Protein AF-A0A2M6XZ31-F1 (afdb_monomer_lite)

Secondary structure (DSSP, 8-state):
-HHHHHHHHHHHHHHHHHHHHHHHHHHTT--HHHHHHHHHHHHBTTTS---B--HHHHHHHHHHHHH-

Radius of gyration: 12.46 Å; chains: 1; bounding box: 30×22×30 Å

Foldseek 3Di:
DVVVVLLVVVVVQLVVQLVVQLVVCVVVVHDSVVSSVVSVLQCDCPRHPVVDDDPVSVVVVVVVVVVD

pLDDT: mean 90.22, std 8.51, range [53.5, 97.94]

Structure (mmCIF, N/CA/C/O backbone):
data_AF-A0A2M6XZ31-F1
#
_entry.id   AF-A0A2M6XZ31-F1
#
loop_
_atom_site.group_PDB
_atom_site.id
_atom_site.type_symbol
_atom_site.label_atom_id
_atom_site.label_alt_id
_atom_site.label_comp_id
_atom_site.label_asym_id
_atom_site.label_entity_id
_atom_site.label_seq_id
_atom_site.pdbx_PDB_ins_code
_atom_site.Cartn_x
_atom_site.Cartn_y
_atom_site.Cartn_z
_atom_site.occupancy
_atom_site.B_iso_or_equiv
_atom_site.auth_seq_id
_atom_site.auth_comp_id
_atom_site.auth_asym_id
_atom_site.auth_atom_id
_atom_site.pdbx_PDB_model_num
ATOM 1 N N . MET A 1 1 ? 14.451 5.757 -18.626 1.00 53.50 1 MET A N 1
ATOM 2 C CA . MET A 1 1 ? 13.149 6.461 -18.639 1.00 53.50 1 MET A CA 1
ATOM 3 C C . MET A 1 1 ? 11.984 5.508 -18.371 1.00 53.50 1 MET A C 1
ATOM 5 O O . MET A 1 1 ? 11.102 5.896 -17.623 1.00 53.50 1 MET A O 1
ATOM 9 N N . GLU A 1 2 ? 11.995 4.264 -18.871 1.00 60.44 2 GLU A N 1
ATOM 10 C CA . GLU A 1 2 ? 10.902 3.299 -18.609 1.00 60.44 2 GLU A CA 1
ATOM 11 C C . GLU A 1 2 ? 10.774 2.866 -17.137 1.00 60.44 2 GLU A C 1
ATOM 13 O O . GLU A 1 2 ? 9.669 2.822 -16.607 1.00 60.44 2 GLU A O 1
ATOM 18 N N . HIS A 1 3 ? 11.893 2.653 -16.437 1.00 63.47 3 HIS A N 1
ATOM 19 C CA . HIS A 1 3 ? 11.888 2.210 -15.033 1.00 63.47 3 HIS A CA 1
ATOM 20 C C . HIS A 1 3 ? 11.276 3.233 -14.052 1.00 63.47 3 HIS A C 1
ATOM 22 O O . HIS A 1 3 ? 10.673 2.880 -13.045 1.00 63.47 3 HIS A O 1
ATOM 28 N N . SER A 1 4 ? 11.412 4.528 -14.347 1.00 70.62 4 SER A N 1
ATOM 29 C CA . SER A 1 4 ? 10.859 5.605 -13.515 1.00 70.62 4 SER A CA 1
ATOM 30 C C . SER A 1 4 ? 9.337 5.701 -13.663 1.00 70.62 4 SER A C 1
ATOM 32 O O . SER A 1 4 ? 8.628 5.958 -12.693 1.00 70.62 4 SER A O 1
ATOM 34 N N . ALA A 1 5 ? 8.842 5.482 -14.886 1.00 75.12 5 ALA A N 1
ATOM 35 C CA . ALA A 1 5 ? 7.417 5.499 -15.191 1.00 75.12 5 ALA A CA 1
ATOM 36 C C . ALA A 1 5 ? 6.693 4.290 -14.579 1.00 75.12 5 ALA A C 1
ATOM 38 O O . ALA A 1 5 ? 5.587 4.450 -14.058 1.00 75.12 5 ALA A O 1
ATOM 39 N N . SER A 1 6 ? 7.327 3.109 -14.575 1.00 85.06 6 SER A N 1
ATOM 40 C CA . SER A 1 6 ? 6.773 1.931 -13.895 1.00 85.06 6 SER A CA 1
ATOM 41 C C . SER A 1 6 ? 6.682 2.148 -12.385 1.00 85.06 6 SER A C 1
ATOM 43 O O . SER A 1 6 ? 5.624 1.927 -11.813 1.00 85.06 6 SER A O 1
ATOM 45 N N . LEU A 1 7 ? 7.725 2.698 -11.751 1.00 89.31 7 LEU A N 1
ATOM 46 C CA . LEU A 1 7 ? 7.737 2.924 -10.301 1.00 89.31 7 LEU A CA 1
ATOM 47 C C . LEU A 1 7 ? 6.638 3.891 -9.835 1.00 89.31 7 LEU A C 1
ATOM 49 O O . LEU A 1 7 ? 5.950 3.627 -8.852 1.00 89.31 7 LEU A O 1
ATOM 53 N N . LEU A 1 8 ? 6.436 5.001 -10.552 1.00 91.19 8 LEU A N 1
ATOM 54 C CA . LEU A 1 8 ? 5.358 5.939 -10.229 1.00 91.19 8 LEU A CA 1
ATOM 55 C C . LEU A 1 8 ? 3.974 5.290 -10.383 1.00 91.19 8 LEU A C 1
ATOM 57 O O . LEU A 1 8 ? 3.078 5.544 -9.576 1.00 91.19 8 LEU A O 1
ATOM 61 N N . THR A 1 9 ? 3.808 4.448 -11.404 1.00 92.25 9 THR A N 1
ATOM 62 C CA . THR A 1 9 ? 2.566 3.702 -11.639 1.00 92.25 9 THR A CA 1
ATOM 63 C C . THR A 1 9 ? 2.305 2.708 -10.508 1.00 92.25 9 THR A C 1
ATOM 65 O O . THR A 1 9 ? 1.197 2.684 -9.975 1.00 92.25 9 THR A O 1
ATOM 68 N N . ASP A 1 10 ? 3.325 1.965 -10.078 1.00 92.12 10 ASP A N 1
ATOM 69 C CA . ASP A 1 10 ? 3.236 0.989 -8.986 1.00 92.12 10 ASP A CA 1
ATOM 70 C C . ASP A 1 10 ? 2.882 1.661 -7.651 1.00 92.12 10 ASP A C 1
ATOM 72 O O . ASP A 1 10 ? 2.010 1.183 -6.924 1.00 92.12 10 ASP A O 1
ATOM 76 N N . ILE A 1 11 ? 3.474 2.826 -7.358 1.00 92.69 11 ILE A N 1
ATOM 77 C CA . ILE A 1 11 ? 3.110 3.644 -6.189 1.00 92.69 11 ILE A CA 1
ATOM 78 C C . ILE A 1 11 ? 1.651 4.103 -6.282 1.00 92.69 11 ILE A C 1
ATOM 80 O O . ILE A 1 11 ? 0.899 3.989 -5.311 1.00 92.69 11 ILE A O 1
ATOM 84 N N . GLY A 1 12 ? 1.231 4.614 -7.443 1.00 94.19 12 GLY A N 1
ATOM 85 C CA . GLY A 1 12 ? -0.142 5.068 -7.663 1.00 94.19 12 GLY A CA 1
ATOM 86 C C . GLY A 1 12 ? -1.163 3.946 -7.465 1.00 94.19 12 GLY A C 1
ATOM 87 O O . GLY A 1 12 ? -2.154 4.126 -6.755 1.00 94.19 12 GLY A O 1
ATOM 88 N N . LEU A 1 13 ? -0.889 2.768 -8.029 1.00 94.31 13 LEU A N 1
ATOM 89 C CA . LEU A 1 13 ? -1.690 1.563 -7.826 1.00 94.31 13 LEU A CA 1
ATOM 90 C C . LEU A 1 13 ? -1.723 1.162 -6.348 1.00 94.31 13 LEU A C 1
ATOM 92 O O . LEU A 1 13 ? -2.809 0.926 -5.816 1.00 94.31 13 LEU A O 1
ATOM 96 N N . GLY A 1 14 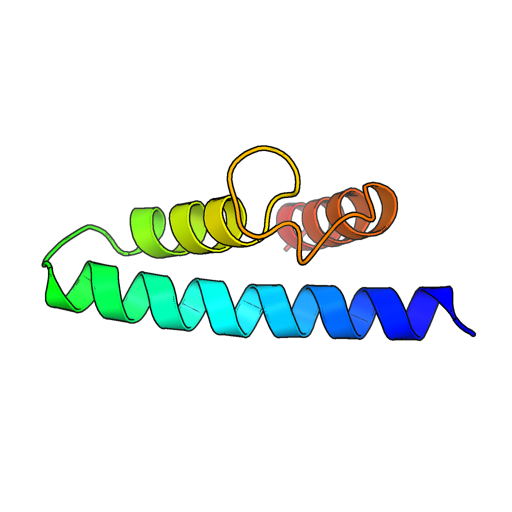? -0.568 1.173 -5.674 1.00 93.44 14 GLY A N 1
ATOM 97 C CA . GLY A 1 14 ? -0.427 0.950 -4.234 1.00 93.44 14 GLY A CA 1
ATOM 98 C C . GLY A 1 14 ? -1.382 1.806 -3.409 1.00 93.44 14 GLY A C 1
ATOM 99 O O . GLY A 1 14 ? -2.168 1.285 -2.618 1.00 93.44 14 GLY A O 1
ATOM 100 N N . ILE A 1 15 ? -1.371 3.119 -3.642 1.00 94.75 15 ILE A N 1
ATOM 101 C CA . ILE A 1 15 ? -2.219 4.080 -2.927 1.00 94.75 15 ILE A CA 1
ATOM 102 C C . ILE A 1 15 ? -3.704 3.819 -3.200 1.00 94.75 15 ILE A C 1
ATOM 104 O O . ILE A 1 15 ? -4.499 3.775 -2.260 1.00 94.75 15 ILE A O 1
ATOM 108 N N . ILE A 1 16 ? -4.093 3.628 -4.465 1.00 96.31 16 ILE A N 1
ATOM 109 C CA . ILE A 1 16 ? -5.497 3.419 -4.852 1.00 96.31 16 ILE A CA 1
ATOM 110 C C . ILE A 1 16 ? -6.052 2.141 -4.215 1.00 96.31 16 ILE A C 1
ATOM 112 O O . ILE A 1 16 ? -7.127 2.169 -3.609 1.00 96.31 16 ILE A O 1
ATOM 116 N N . PHE A 1 17 ? -5.320 1.029 -4.311 1.00 95.81 17 PHE A N 1
ATOM 117 C CA . PHE A 1 17 ? -5.751 -0.248 -3.745 1.00 95.81 17 PHE A CA 1
ATOM 118 C C . PHE A 1 17 ? -5.758 -0.225 -2.221 1.00 95.81 17 PHE A C 1
ATOM 120 O O . PHE A 1 17 ? -6.730 -0.678 -1.620 1.00 95.81 17 PHE A O 1
ATOM 127 N N . ALA A 1 18 ? -4.731 0.344 -1.585 1.00 95.44 18 ALA A N 1
ATOM 128 C CA . ALA A 1 18 ? -4.693 0.493 -0.136 1.00 95.44 18 ALA A CA 1
ATOM 129 C C . ALA A 1 18 ? -5.859 1.349 0.374 1.00 95.44 18 ALA A C 1
ATOM 131 O O . ALA A 1 18 ? -6.524 0.969 1.339 1.00 95.44 18 ALA A O 1
ATOM 132 N N . ALA A 1 19 ? -6.158 2.470 -0.287 1.00 96.81 19 ALA A N 1
ATOM 133 C CA . ALA A 1 19 ? -7.275 3.335 0.076 1.00 96.81 19 ALA A CA 1
ATOM 134 C C . ALA A 1 19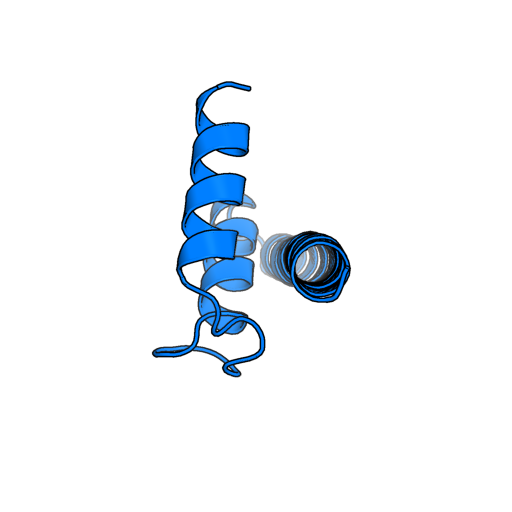 ? -8.627 2.632 -0.123 1.00 96.81 19 ALA A C 1
ATOM 136 O O . ALA A 1 19 ? -9.465 2.645 0.781 1.00 96.81 19 ALA A O 1
ATOM 137 N N . GLY A 1 20 ? -8.828 1.974 -1.270 1.00 97.25 20 GLY A N 1
ATOM 138 C CA . GLY A 1 20 ? -10.051 1.229 -1.571 1.00 97.25 20 GLY A CA 1
ATOM 139 C C . GLY A 1 20 ? -10.294 0.084 -0.585 1.00 97.25 20 GLY A C 1
ATOM 140 O O . GLY A 1 20 ? -11.368 -0.005 0.014 1.00 97.25 20 GLY A O 1
ATOM 141 N N . ALA A 1 21 ? -9.275 -0.742 -0.341 1.00 97.06 21 ALA A N 1
ATOM 142 C CA . ALA A 1 21 ? -9.341 -1.850 0.606 1.00 97.06 21 ALA A CA 1
ATOM 143 C C . ALA A 1 21 ? -9.518 -1.364 2.053 1.00 97.06 21 ALA A C 1
ATOM 145 O O . ALA A 1 21 ? -10.275 -1.966 2.811 1.00 97.06 21 ALA A O 1
ATOM 146 N N . SER A 1 22 ? -8.902 -0.243 2.437 1.00 96.81 22 SER A N 1
ATOM 147 C CA . SER A 1 22 ? -9.102 0.378 3.754 1.00 96.81 22 SER A CA 1
ATOM 148 C C . SER A 1 22 ? -10.507 0.939 3.928 1.00 96.81 22 SER A C 1
ATOM 150 O O . SER A 1 22 ? -11.085 0.825 5.010 1.00 96.81 22 SER A O 1
ATOM 152 N N . HIS A 1 23 ? -11.0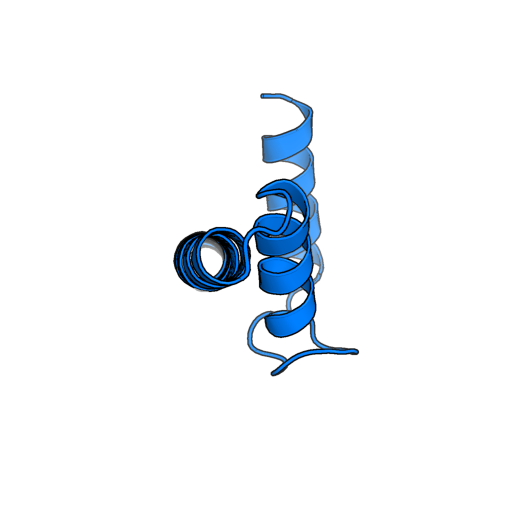99 1.501 2.873 1.00 97.50 23 HIS A N 1
ATOM 153 C CA . HIS A 1 23 ? -12.485 1.949 2.918 1.00 97.50 23 HIS A CA 1
ATOM 154 C C . HIS A 1 23 ? -13.446 0.767 3.083 1.00 97.50 23 HIS A C 1
ATOM 156 O O . HIS A 1 23 ? -14.355 0.829 3.914 1.00 97.50 23 HIS A O 1
ATOM 162 N N . LEU A 1 24 ? -13.195 -0.332 2.363 1.00 97.00 24 LEU A N 1
ATOM 163 C CA . LEU A 1 24 ? -13.950 -1.574 2.503 1.00 97.00 24 LEU A CA 1
ATOM 164 C C . LEU A 1 24 ? -13.780 -2.184 3.903 1.00 97.00 24 LEU A C 1
ATOM 166 O O . LEU A 1 24 ? -14.771 -2.531 4.540 1.00 97.00 24 LEU A O 1
ATOM 170 N N . ALA A 1 25 ? -12.553 -2.242 4.426 1.00 97.31 25 ALA A N 1
ATOM 171 C CA . ALA A 1 25 ? -12.272 -2.709 5.781 1.00 97.31 25 ALA A CA 1
ATOM 172 C C . ALA A 1 25 ? -13.033 -1.873 6.819 1.00 97.31 25 ALA A C 1
ATOM 174 O O . ALA A 1 25 ? -13.717 -2.427 7.678 1.00 97.31 25 ALA A O 1
ATOM 175 N N . ARG A 1 26 ? -13.012 -0.540 6.684 1.00 96.94 26 ARG A N 1
ATOM 176 C CA . ARG A 1 26 ? -13.766 0.369 7.556 1.00 96.94 26 ARG A CA 1
ATOM 177 C C . ARG A 1 26 ? -15.270 0.119 7.483 1.00 96.94 26 ARG A C 1
ATOM 179 O O . ARG A 1 26 ? -15.929 0.098 8.520 1.00 96.94 26 ARG A O 1
ATOM 186 N N . PHE A 1 27 ? -15.808 -0.078 6.280 1.00 97.38 27 PHE A N 1
ATOM 187 C CA . PHE A 1 27 ? -17.224 -0.389 6.079 1.00 97.38 27 PHE A CA 1
ATOM 188 C C . PHE A 1 27 ? -17.619 -1.704 6.768 1.00 97.38 27 PHE A C 1
ATOM 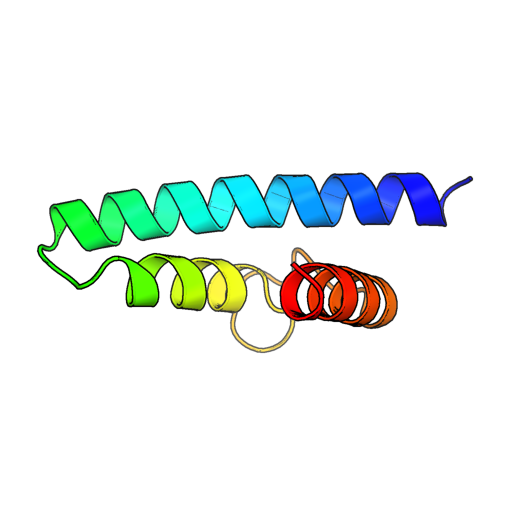190 O O . PHE A 1 27 ? -18.644 -1.770 7.443 1.00 97.38 27 PHE A O 1
ATOM 197 N N . LEU A 1 28 ? -16.750 -2.713 6.694 1.00 97.12 28 LEU A N 1
ATOM 198 C CA . LEU A 1 28 ? -16.905 -4.009 7.360 1.00 97.12 28 LEU A CA 1
ATOM 199 C C . LEU A 1 28 ? -16.531 -3.990 8.856 1.00 97.12 28 LEU A C 1
ATOM 201 O O . LEU A 1 28 ? -16.509 -5.046 9.488 1.00 97.12 28 LEU A O 1
ATOM 205 N N . ARG A 1 29 ? -16.244 -2.811 9.431 1.00 97.25 29 ARG A N 1
ATOM 206 C CA . ARG A 1 29 ? -15.802 -2.611 10.826 1.00 97.25 29 ARG A CA 1
ATOM 207 C C . ARG A 1 29 ? -14.523 -3.376 11.192 1.00 97.25 29 ARG A C 1
ATOM 209 O O . ARG A 1 29 ? -14.304 -3.705 12.354 1.00 97.25 29 ARG A O 1
ATOM 216 N N . GLN A 1 30 ? -13.680 -3.646 10.202 1.00 97.94 30 GLN A N 1
ATOM 217 C CA . GLN A 1 30 ? -12.371 -4.259 10.378 1.00 97.94 30 GLN A CA 1
ATOM 218 C C . GLN A 1 30 ? -11.302 -3.191 10.672 1.00 97.94 30 GLN A C 1
ATOM 220 O O . GLN A 1 30 ? -11.431 -2.047 10.219 1.00 97.94 30 GLN A O 1
ATOM 225 N N . PRO A 1 31 ? -10.224 -3.541 11.398 1.00 96.94 31 PRO A N 1
ATOM 226 C CA . PRO A 1 31 ? -9.068 -2.665 11.569 1.00 96.94 31 PRO A CA 1
ATOM 227 C C . PRO A 1 31 ? -8.498 -2.196 10.223 1.00 96.94 31 PRO A C 1
ATOM 229 O O . PRO A 1 31 ? -8.285 -3.001 9.317 1.00 96.94 31 PRO A O 1
ATOM 232 N N . LEU A 1 32 ? -8.191 -0.900 10.107 1.00 95.44 32 LEU A N 1
ATOM 233 C CA . LEU A 1 32 ? -7.697 -0.298 8.858 1.00 95.44 32 LEU A CA 1
ATOM 234 C C . LEU A 1 32 ? -6.396 -0.935 8.358 1.00 95.44 32 LEU A C 1
ATOM 236 O O . LEU A 1 32 ? -6.206 -1.050 7.152 1.00 95.44 32 LEU A O 1
ATOM 240 N N . ILE A 1 33 ? -5.535 -1.400 9.270 1.00 94.75 33 ILE A N 1
ATOM 241 C CA . ILE A 1 33 ? -4.287 -2.093 8.921 1.00 94.75 33 ILE A CA 1
ATOM 242 C C . ILE A 1 33 ? -4.528 -3.313 8.025 1.00 94.75 33 ILE A C 1
ATOM 244 O O . ILE A 1 33 ? -3.751 -3.560 7.108 1.00 94.75 33 ILE A O 1
ATOM 248 N N . LEU A 1 34 ? -5.647 -4.022 8.213 1.00 95.94 34 LEU A N 1
ATOM 249 C CA . LEU A 1 34 ? -6.016 -5.138 7.344 1.00 95.94 34 LEU A CA 1
ATOM 250 C C . LEU A 1 34 ? -6.334 -4.654 5.932 1.00 95.94 34 LEU A C 1
ATOM 252 O O . LEU A 1 34 ? -5.979 -5.322 4.973 1.00 95.94 34 LEU A O 1
ATOM 256 N N . GLY A 1 35 ? -6.951 -3.481 5.791 1.00 96.06 35 GLY A N 1
ATOM 257 C CA . GLY A 1 35 ? -7.179 -2.851 4.494 1.00 96.06 35 GLY A CA 1
ATOM 258 C C . GLY A 1 35 ? -5.879 -2.535 3.758 1.00 96.06 35 GLY A C 1
ATOM 259 O O . GLY A 1 35 ? -5.759 -2.872 2.585 1.00 96.06 35 GLY A O 1
ATOM 260 N N . TYR A 1 36 ? -4.883 -1.973 4.447 1.00 92.81 36 TYR A N 1
ATOM 261 C CA . TYR A 1 36 ? -3.562 -1.718 3.859 1.00 92.81 36 TYR A CA 1
ATOM 262 C C . TYR A 1 36 ? -2.880 -3.009 3.389 1.00 92.81 36 TYR A C 1
ATOM 264 O O . TYR A 1 36 ? -2.452 -3.094 2.238 1.00 92.81 36 TYR A O 1
ATOM 272 N N . VAL A 1 37 ? -2.840 -4.034 4.247 1.00 93.75 37 VAL A N 1
ATOM 273 C CA . VAL A 1 37 ? -2.234 -5.333 3.910 1.00 93.75 37 VAL A CA 1
ATOM 274 C C . VAL A 1 37 ? -2.991 -6.006 2.766 1.00 93.75 37 VAL A C 1
ATOM 276 O O . VAL A 1 37 ? -2.371 -6.464 1.811 1.00 93.75 37 VAL A O 1
ATOM 279 N N . MET A 1 38 ? -4.326 -6.016 2.806 1.00 95.31 38 MET A N 1
ATOM 280 C CA . MET A 1 38 ? -5.145 -6.565 1.723 1.00 95.31 38 MET A CA 1
ATOM 281 C C . MET A 1 38 ? -4.935 -5.814 0.410 1.00 95.31 38 MET A C 1
ATOM 283 O O . MET A 1 38 ? -4.864 -6.456 -0.629 1.00 95.31 38 MET A O 1
ATOM 287 N N . GLY A 1 39 ? -4.793 -4.487 0.434 1.00 95.00 39 GLY A N 1
ATOM 288 C CA . GLY A 1 39 ? -4.474 -3.703 -0.761 1.00 95.00 39 GLY A CA 1
ATOM 289 C C . GLY A 1 39 ? -3.186 -4.186 -1.434 1.00 95.00 39 GLY A C 1
ATOM 290 O O . GLY A 1 39 ? -3.180 -4.423 -2.639 1.00 95.00 39 GLY A O 1
ATOM 291 N N . GLY A 1 40 ? -2.132 -4.425 -0.646 1.00 92.31 40 GLY A N 1
ATOM 292 C CA . GLY A 1 40 ? -0.882 -5.011 -1.138 1.00 92.31 40 GLY A CA 1
ATOM 293 C C . GLY A 1 40 ? -1.044 -6.449 -1.642 1.00 92.31 40 GLY A C 1
ATOM 294 O O . GLY A 1 40 ? -0.562 -6.782 -2.722 1.00 92.31 40 GLY A O 1
ATOM 295 N N . VAL A 1 41 ? -1.784 -7.293 -0.916 1.00 93.56 41 VAL A N 1
ATOM 296 C CA . VAL A 1 41 ? -2.074 -8.679 -1.333 1.00 93.56 41 VAL A CA 1
ATOM 297 C C . VAL A 1 41 ? -2.822 -8.716 -2.667 1.00 93.56 41 VAL A C 1
ATOM 299 O O . VAL A 1 41 ? -2.471 -9.513 -3.530 1.00 93.56 41 VAL A O 1
ATOM 302 N N . LEU A 1 42 ? -3.807 -7.834 -2.865 1.00 94.38 42 LEU A N 1
ATOM 303 C CA . LEU A 1 42 ? -4.566 -7.716 -4.112 1.00 94.38 42 LEU A CA 1
ATOM 304 C C . LEU A 1 42 ? -3.698 -7.251 -5.287 1.00 94.38 42 LEU A C 1
ATOM 306 O O . LEU A 1 42 ? -3.989 -7.604 -6.424 1.00 94.38 42 LEU A O 1
ATOM 310 N N . LEU A 1 43 ? -2.642 -6.478 -5.041 1.00 92.06 43 LEU A N 1
ATOM 311 C CA . LEU A 1 43 ? -1.710 -6.034 -6.081 1.00 92.06 43 LEU A CA 1
ATOM 312 C C . LEU A 1 43 ? -0.635 -7.071 -6.420 1.00 92.06 43 LEU A C 1
ATOM 314 O O . LEU A 1 43 ? -0.123 -7.070 -7.541 1.00 92.06 43 LEU A O 1
ATOM 318 N N . GLY A 1 44 ? -0.298 -7.941 -5.466 1.00 89.00 44 GLY A N 1
ATOM 319 C CA . GLY A 1 44 ? 0.804 -8.888 -5.580 1.00 89.00 44 GLY A CA 1
ATOM 320 C C . GLY A 1 44 ? 0.640 -9.902 -6.715 1.00 89.00 44 GLY A C 1
ATOM 321 O O . GLY A 1 44 ? -0.462 -10.351 -7.028 1.00 89.00 44 GLY A O 1
ATOM 322 N N . THR A 1 45 ? 1.769 -10.319 -7.291 1.00 86.00 45 THR A N 1
ATOM 323 C CA . THR A 1 45 ? 1.827 -11.275 -8.414 1.00 86.00 45 THR A CA 1
ATOM 324 C C . THR A 1 45 ? 1.399 -12.697 -8.049 1.00 86.00 45 THR A C 1
ATOM 326 O O . THR A 1 45 ? 0.834 -13.396 -8.883 1.00 86.00 45 THR A O 1
ATOM 329 N N . HIS A 1 46 ? 1.626 -13.134 -6.807 1.00 84.31 46 HIS A N 1
ATOM 330 C CA . HIS A 1 46 ? 1.370 -14.525 -6.410 1.00 84.31 46 HIS A CA 1
ATOM 331 C C . HIS A 1 46 ? -0.028 -14.785 -5.836 1.00 84.31 46 HIS A C 1
ATOM 333 O O . HIS A 1 46 ? -0.529 -15.899 -5.950 1.00 84.31 46 HIS A O 1
ATOM 339 N N . ILE A 1 47 ? -0.635 -13.792 -5.180 1.00 84.94 47 ILE A N 1
ATOM 340 C CA . ILE A 1 47 ? -1.899 -13.956 -4.434 1.00 84.94 47 ILE A CA 1
ATOM 341 C C . ILE A 1 47 ? -2.990 -12.992 -4.946 1.00 84.94 47 ILE A C 1
ATOM 343 O O . ILE A 1 47 ? -4.173 -13.217 -4.699 1.00 84.94 47 ILE A O 1
ATOM 347 N N . GLY A 1 48 ? -2.615 -11.942 -5.682 1.00 89.12 48 GLY A N 1
ATOM 348 C CA . GLY A 1 48 ? -3.511 -10.892 -6.157 1.00 89.12 48 GLY A CA 1
ATOM 349 C C . GLY A 1 48 ? -3.764 -10.917 -7.663 1.00 89.12 48 GLY A C 1
ATOM 350 O O . GLY A 1 48 ? -3.701 -11.950 -8.324 1.00 89.12 48 GLY A O 1
ATOM 351 N N . PHE A 1 49 ? -4.054 -9.738 -8.208 1.00 91.19 49 PHE A N 1
ATOM 352 C CA . PHE A 1 49 ? -4.324 -9.496 -9.625 1.00 91.19 49 PHE A CA 1
ATOM 353 C C . PHE A 1 49 ? -3.056 -9.412 -10.489 1.00 91.19 49 PHE A C 1
ATOM 355 O O . PHE A 1 49 ? -3.170 -9.254 -11.701 1.00 91.19 49 PHE A O 1
ATOM 362 N N . GLY A 1 50 ? -1.861 -9.476 -9.886 1.00 89.44 50 GLY A N 1
ATOM 363 C CA . GLY A 1 50 ? -0.587 -9.369 -10.602 1.00 89.44 50 GLY A CA 1
ATOM 364 C C . GLY A 1 50 ? -0.390 -8.051 -11.339 1.00 89.44 50 GLY A C 1
ATOM 365 O O . GLY A 1 50 ? 0.200 -8.025 -12.413 1.00 89.44 50 GLY A O 1
ATOM 366 N N . LEU A 1 51 ? -0.893 -6.958 -10.760 1.00 88.88 51 LEU A N 1
ATOM 367 C CA . LEU A 1 51 ? -0.738 -5.614 -11.320 1.00 88.88 51 LEU A CA 1
ATOM 368 C C . LEU A 1 51 ? 0.654 -5.034 -11.049 1.00 88.88 51 LEU A C 1
ATOM 370 O O . LEU A 1 51 ? 1.111 -4.201 -11.822 1.00 88.88 51 LEU A O 1
ATOM 374 N N . ILE A 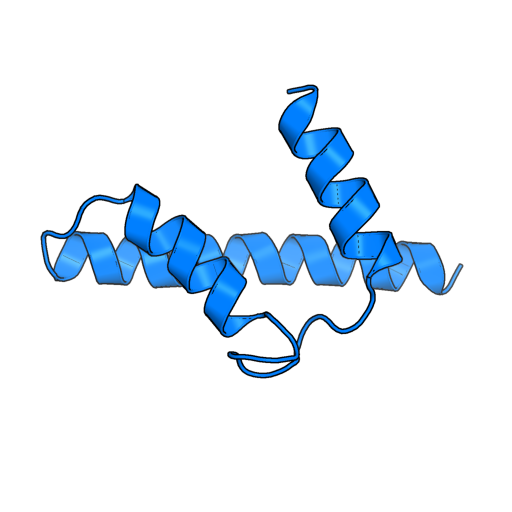1 52 ? 1.324 -5.492 -9.985 1.00 87.12 52 ILE A N 1
ATOM 375 C CA . ILE A 1 52 ? 2.719 -5.156 -9.690 1.00 87.12 52 ILE A CA 1
ATOM 376 C C . ILE A 1 52 ? 3.548 -6.437 -9.758 1.00 87.12 52 ILE A C 1
ATOM 378 O O . ILE A 1 52 ? 3.419 -7.326 -8.910 1.00 87.12 52 ILE A O 1
ATOM 382 N N . THR A 1 53 ? 4.407 -6.511 -10.774 1.00 83.81 53 THR A N 1
ATOM 383 C CA . THR A 1 53 ? 5.288 -7.660 -11.043 1.00 83.81 53 THR A CA 1
ATOM 384 C C . THR A 1 53 ? 6.766 -7.345 -10.854 1.00 83.81 53 THR A C 1
ATOM 386 O O . THR A 1 53 ? 7.597 -8.247 -10.900 1.00 83.81 53 THR A O 1
ATOM 389 N N . ASN A 1 54 ? 7.118 -6.071 -10.675 1.00 86.06 54 ASN A N 1
ATOM 390 C CA . ASN A 1 54 ? 8.503 -5.645 -10.569 1.00 86.06 54 ASN A CA 1
ATOM 391 C C . ASN A 1 54 ? 8.977 -5.671 -9.111 1.00 86.06 54 ASN A C 1
ATOM 393 O O . ASN A 1 54 ? 8.710 -4.750 -8.339 1.00 86.06 54 ASN A O 1
ATOM 397 N N . GLU A 1 55 ? 9.720 -6.716 -8.754 1.00 85.19 55 GLU A N 1
ATOM 398 C CA . GLU A 1 55 ? 10.289 -6.886 -7.413 1.00 85.19 55 GLU A CA 1
ATOM 399 C C . GLU A 1 55 ? 11.202 -5.720 -7.004 1.00 85.19 55 GLU A C 1
ATOM 401 O O . GLU A 1 55 ? 11.111 -5.256 -5.871 1.00 85.19 55 GLU A O 1
ATOM 406 N N . ALA A 1 56 ? 11.993 -5.165 -7.931 1.00 87.94 56 ALA A N 1
ATOM 407 C CA . ALA A 1 56 ? 12.877 -4.033 -7.638 1.00 87.94 56 ALA A CA 1
ATOM 408 C C . ALA A 1 56 ? 12.092 -2.761 -7.273 1.00 87.94 56 ALA A C 1
ATOM 410 O O . ALA A 1 56 ? 12.526 -1.967 -6.441 1.00 87.94 56 ALA A O 1
ATOM 411 N N . SER A 1 57 ? 10.913 -2.562 -7.873 1.00 87.75 57 SER A N 1
ATOM 412 C CA . SER A 1 57 ? 10.028 -1.452 -7.505 1.00 87.75 57 SER A CA 1
ATOM 413 C C . SER A 1 57 ? 9.426 -1.660 -6.114 1.00 87.75 57 SER A C 1
ATOM 415 O O . SER A 1 57 ? 9.378 -0.711 -5.335 1.00 87.75 57 SER A O 1
ATOM 417 N N . ILE A 1 58 ? 9.038 -2.891 -5.762 1.00 88.06 58 ILE A N 1
ATOM 418 C CA . ILE A 1 58 ? 8.539 -3.224 -4.416 1.00 88.06 58 ILE A CA 1
ATOM 419 C C . ILE A 1 58 ? 9.627 -3.018 -3.356 1.00 88.06 58 ILE A C 1
ATOM 421 O O . ILE A 1 58 ? 9.342 -2.450 -2.301 1.00 88.06 58 ILE A O 1
ATOM 425 N N . GLU A 1 59 ? 10.858 -3.453 -3.627 1.00 90.88 59 GLU A N 1
ATOM 426 C CA . GLU A 1 59 ? 12.000 -3.291 -2.721 1.00 90.88 59 GLU A CA 1
ATOM 427 C C . GLU A 1 59 ? 12.268 -1.810 -2.429 1.00 90.88 59 GLU A C 1
ATOM 429 O O . GLU A 1 59 ? 12.295 -1.411 -1.266 1.00 90.88 59 GLU A O 1
ATOM 434 N N . LEU A 1 60 ? 12.331 -0.975 -3.471 1.00 91.00 60 LEU A N 1
ATOM 435 C CA . LEU A 1 60 ? 12.565 0.464 -3.330 1.00 91.00 60 LEU A CA 1
ATOM 436 C C . LEU A 1 60 ? 11.424 1.149 -2.558 1.00 91.00 60 LEU A C 1
ATOM 438 O O . LEU A 1 60 ? 11.670 1.934 -1.643 1.00 91.00 60 LEU A O 1
ATOM 442 N N . ILE A 1 61 ? 10.164 0.827 -2.871 1.00 89.62 61 ILE A N 1
ATOM 443 C CA . ILE A 1 61 ? 9.006 1.365 -2.137 1.00 89.62 61 ILE A CA 1
ATOM 444 C C . ILE A 1 61 ? 9.052 0.940 -0.661 1.00 89.62 61 ILE A C 1
ATOM 446 O O . ILE A 1 61 ? 8.737 1.744 0.217 1.00 89.62 61 ILE A O 1
ATOM 450 N N . SER A 1 62 ? 9.458 -0.300 -0.378 1.00 89.50 62 SER A N 1
ATOM 451 C CA . SER A 1 62 ? 9.566 -0.824 0.988 1.00 89.50 62 SER A CA 1
ATOM 452 C C . SER A 1 62 ? 10.689 -0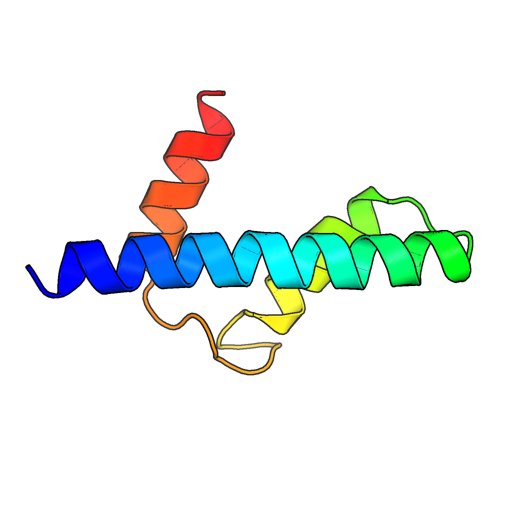.147 1.769 1.00 89.50 62 SER A C 1
ATOM 454 O O . SER A 1 62 ? 10.497 0.181 2.936 1.00 89.50 62 SER A O 1
ATOM 456 N N . GLU A 1 63 ? 11.830 0.114 1.130 1.00 93.62 63 GLU A N 1
ATOM 457 C CA . GLU A 1 63 ? 12.934 0.868 1.725 1.00 93.62 63 GLU A CA 1
ATOM 458 C C . GLU A 1 63 ? 12.506 2.304 2.055 1.00 93.62 63 GLU A C 1
ATOM 460 O O . GLU A 1 63 ? 12.701 2.757 3.183 1.00 93.62 63 GLU A O 1
ATOM 465 N N . ILE A 1 64 ? 11.830 2.990 1.120 1.00 91.56 64 ILE A N 1
ATOM 466 C CA . ILE A 1 64 ? 11.252 4.322 1.364 1.00 91.56 64 ILE A CA 1
ATOM 467 C C . ILE A 1 64 ? 10.292 4.272 2.557 1.00 91.56 64 ILE A C 1
ATOM 469 O O . ILE A 1 64 ? 10.391 5.100 3.455 1.00 91.56 64 ILE A O 1
ATOM 473 N N . GLY A 1 65 ? 9.371 3.308 2.581 1.00 89.25 65 GLY A N 1
ATOM 474 C CA . GLY A 1 65 ? 8.385 3.177 3.652 1.00 89.25 65 GLY A CA 1
ATOM 475 C C . GLY A 1 65 ? 8.974 2.799 5.014 1.00 89.25 65 GLY A C 1
ATOM 476 O O . GLY A 1 65 ? 8.366 3.124 6.023 1.00 89.25 65 GLY A O 1
ATOM 477 N N . LEU A 1 66 ? 10.127 2.121 5.055 1.00 91.75 66 LEU A N 1
ATOM 478 C CA . LEU A 1 66 ? 10.822 1.755 6.293 1.00 91.75 66 LEU A CA 1
ATOM 479 C C . LEU A 1 66 ? 11.597 2.934 6.901 1.00 91.75 66 LEU A C 1
ATOM 481 O O . LEU A 1 66 ? 11.741 3.006 8.119 1.00 91.75 66 LEU A O 1
ATOM 485 N N . ILE A 1 67 ? 12.143 3.816 6.057 1.00 93.69 67 ILE A N 1
ATOM 486 C CA . ILE A 1 67 ? 12.920 4.990 6.489 1.00 93.69 67 ILE A CA 1
ATOM 487 C C . ILE A 1 67 ? 12.010 6.101 7.043 1.00 93.69 67 ILE A C 1
ATOM 489 O O . ILE A 1 67 ? 12.452 6.877 7.894 1.00 93.69 67 ILE A O 1
ATOM 493 N N . LEU A 1 68 ? 10.779 6.201 6.533 1.00 80.81 68 LEU A N 1
ATOM 494 C CA . LEU A 1 68 ? 9.774 7.200 6.918 1.00 80.81 68 LEU A CA 1
ATOM 495 C C . LEU A 1 68 ? 9.021 6.814 8.199 1.00 80.81 68 LEU A C 1
ATOM 497 O O . LEU A 1 68 ? 8.748 7.745 8.992 1.00 80.81 68 LEU A O 1
#

Sequence (68 aa):
MEHSASLLTDIGLGIIFAAGASHLARFLRQPLILGYVMGGVLLGTHIGFGLITNEASIELISEIGLIL